Protein AF-A0A8T4IDX3-F1 (afdb_monomer)

Solvent-accessible surface area (backbone atoms only — not comparable to full-atom values): 5002 Å² total; per-residue (Å²): 134,89,68,96,75,56,68,48,73,45,78,44,82,74,62,78,82,81,86,77,91,72,60,94,91,55,83,77,86,79,80,78,83,56,79,48,73,49,76,41,75,81,77,92,82,86,84,87,80,91,74,57,69,68,50,51,72,66,28,58,97,46,49,41,72,58,72,78,110

Sequence (69 aa):
PLSMTANTAVPVPLDVPTADWVAEGGRTPLSSGGVEVKQMSGKKIATLIPVSMEVAQSNAAGLWTQLQR

Secondary structure (DSSP, 8-state):
---TT-EEEEEEE-------PPPTTPPPPPPP--EEEEEEEPPP--------HHHHHHTGGGHHHHHT-

Structure (mmCIF, N/CA/C/O backbone):
data_AF-A0A8T4IDX3-F1
#
_entry.id   AF-A0A8T4IDX3-F1
#
loop_
_atom_site.group_PDB
_atom_site.id
_atom_site.type_symbol
_atom_site.label_atom_id
_atom_site.label_alt_id
_atom_site.label_comp_id
_atom_site.label_asym_id
_atom_site.label_entity_id
_atom_site.label_seq_id
_atom_site.pdbx_PDB_ins_code
_atom_site.Cartn_x
_atom_site.Cartn_y
_atom_site.Cartn_z
_atom_site.occupancy
_atom_site.B_iso_or_equiv
_atom_site.auth_seq_id
_atom_site.auth_comp_id
_atom_site.auth_asym_id
_atom_site.auth_atom_id
_atom_site.pdbx_PDB_model_num
ATOM 1 N N . PRO A 1 1 ? -12.175 -12.609 -3.042 1.00 42.50 1 PRO A N 1
ATOM 2 C CA . PRO A 1 1 ? -11.004 -13.367 -2.535 1.00 42.50 1 PRO A CA 1
ATOM 3 C C . PRO A 1 1 ? -9.679 -12.713 -2.971 1.00 42.50 1 PRO A C 1
ATOM 5 O O . PRO A 1 1 ? -9.330 -12.757 -4.146 1.00 42.50 1 PRO A O 1
ATOM 8 N N . LEU A 1 2 ? -8.968 -12.061 -2.041 1.00 47.47 2 LEU A N 1
ATOM 9 C CA . LEU A 1 2 ? -7.644 -11.481 -2.301 1.00 47.47 2 LEU A CA 1
ATOM 10 C C . LEU A 1 2 ? -6.600 -12.607 -2.331 1.00 47.47 2 LEU A C 1
ATOM 12 O O . LEU A 1 2 ? -6.231 -13.164 -1.295 1.00 47.47 2 LEU A O 1
ATOM 16 N N . SER A 1 3 ? -6.198 -12.975 -3.548 1.00 49.03 3 SER A N 1
ATOM 17 C CA . SER A 1 3 ? -5.242 -14.045 -3.837 1.00 49.03 3 SER A CA 1
ATOM 18 C C . SER A 1 3 ? -3.866 -13.753 -3.227 1.00 49.03 3 SER A C 1
ATOM 20 O O . SER A 1 3 ? -3.339 -12.649 -3.343 1.00 49.03 3 SER A O 1
ATOM 22 N N . MET A 1 4 ? -3.272 -14.768 -2.593 1.00 53.91 4 MET A N 1
ATOM 23 C CA . MET A 1 4 ? -1.969 -14.715 -1.915 1.00 53.91 4 MET A CA 1
ATOM 24 C C . MET A 1 4 ? -0.756 -14.694 -2.863 1.00 53.91 4 MET A C 1
ATOM 26 O O . MET A 1 4 ? 0.381 -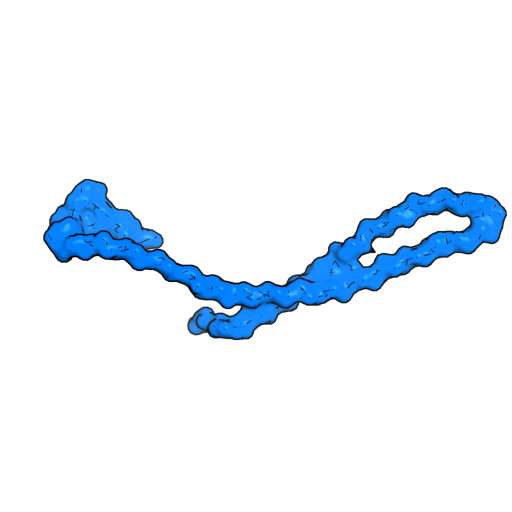14.803 -2.408 1.00 53.91 4 MET A O 1
ATOM 30 N N . THR A 1 5 ? -0.970 -14.545 -4.172 1.00 54.03 5 THR A N 1
ATOM 31 C CA . THR A 1 5 ? 0.102 -14.523 -5.181 1.00 54.03 5 THR A CA 1
ATOM 32 C C . THR A 1 5 ? -0.252 -13.575 -6.330 1.00 54.03 5 THR A C 1
ATOM 34 O O . THR A 1 5 ? -0.245 -13.949 -7.496 1.00 54.03 5 THR A O 1
ATOM 37 N N . ALA A 1 6 ? -0.616 -12.332 -6.014 1.00 54.88 6 ALA A N 1
ATOM 38 C CA . ALA A 1 6 ? -0.702 -11.281 -7.023 1.00 54.88 6 ALA A CA 1
ATOM 39 C C . ALA A 1 6 ? 0.704 -10.698 -7.243 1.00 54.88 6 ALA A C 1
ATOM 41 O O . ALA A 1 6 ? 1.117 -9.780 -6.536 1.00 54.88 6 ALA A O 1
ATOM 42 N N . ASN A 1 7 ? 1.458 -11.286 -8.174 1.00 57.59 7 ASN A N 1
ATOM 43 C CA . ASN A 1 7 ? 2.652 -10.653 -8.725 1.00 57.59 7 ASN A CA 1
ATOM 44 C C . ASN A 1 7 ? 2.188 -9.729 -9.850 1.00 57.59 7 ASN A C 1
ATOM 46 O O . ASN A 1 7 ? 1.780 -10.204 -10.909 1.00 57.59 7 ASN A O 1
ATOM 50 N N . THR A 1 8 ? 2.203 -8.421 -9.609 1.00 66.56 8 THR A N 1
ATOM 51 C CA . THR A 1 8 ? 1.881 -7.444 -10.653 1.00 66.56 8 THR A CA 1
ATOM 52 C C . THR A 1 8 ? 3.177 -7.025 -11.331 1.00 66.56 8 THR A C 1
ATOM 54 O O . THR A 1 8 ? 4.057 -6.446 -10.691 1.00 66.56 8 THR A O 1
ATOM 57 N N . ALA A 1 9 ? 3.290 -7.332 -12.621 1.00 64.06 9 ALA A N 1
ATOM 58 C CA . ALA A 1 9 ? 4.370 -6.862 -13.475 1.00 64.06 9 ALA A CA 1
ATOM 59 C C . ALA A 1 9 ? 4.072 -5.420 -13.899 1.00 64.06 9 ALA A C 1
ATOM 61 O O . ALA A 1 9 ? 3.129 -5.177 -14.653 1.00 64.06 9 ALA A O 1
ATOM 62 N N . VAL A 1 10 ? 4.856 -4.466 -13.398 1.00 72.06 10 VAL A N 1
ATOM 63 C CA . VAL A 1 10 ? 4.776 -3.066 -13.830 1.00 72.06 10 VAL A CA 1
ATOM 64 C C . VAL A 1 10 ? 5.959 -2.792 -14.760 1.00 72.06 10 VAL A C 1
ATOM 66 O O . VAL A 1 10 ? 7.103 -2.850 -14.298 1.00 72.06 10 VAL A O 1
ATOM 69 N N . PRO A 1 11 ? 5.723 -2.527 -16.058 1.00 66.31 11 PRO A N 1
ATOM 70 C CA . PRO A 1 11 ? 6.782 -2.096 -16.957 1.00 66.31 11 PRO A CA 1
ATOM 71 C C . PRO A 1 11 ? 7.192 -0.667 -16.595 1.00 66.31 11 PRO A C 1
ATOM 73 O O . PRO A 1 11 ? 6.344 0.220 -16.484 1.00 66.31 11 PRO A O 1
ATOM 76 N N . VAL A 1 12 ? 8.491 -0.452 -16.396 1.00 71.94 12 VAL A N 1
ATOM 77 C CA . VAL A 1 12 ? 9.050 0.871 -16.100 1.00 71.94 12 VAL A CA 1
ATOM 78 C C . VAL A 1 12 ? 10.038 1.232 -17.212 1.00 71.94 12 VAL A C 1
ATOM 80 O O . VAL A 1 12 ? 10.957 0.452 -17.464 1.00 71.94 12 VAL A O 1
ATOM 83 N N . PRO A 1 13 ? 9.865 2.377 -17.897 1.00 62.94 13 PRO A N 1
ATOM 84 C CA . PRO A 1 13 ? 10.875 2.882 -18.818 1.00 62.94 13 PRO A CA 1
ATOM 85 C C . PRO A 1 13 ? 12.086 3.356 -18.007 1.00 62.94 13 PRO A C 1
ATOM 87 O O . PRO A 1 13 ? 11.938 4.185 -17.108 1.00 62.94 13 PRO A O 1
ATOM 90 N N . LEU A 1 14 ? 13.265 2.801 -18.289 1.00 64.88 14 LEU A N 1
ATOM 91 C CA . LEU A 1 14 ? 14.482 3.076 -17.515 1.00 64.88 14 LEU A CA 1
ATOM 92 C C . LEU A 1 14 ? 15.388 4.143 -18.130 1.00 64.88 14 LEU A C 1
ATOM 94 O O . LEU A 1 14 ? 16.305 4.605 -17.456 1.00 64.88 14 LEU A O 1
ATOM 98 N N . ASP A 1 15 ? 15.116 4.570 -19.363 1.00 60.38 1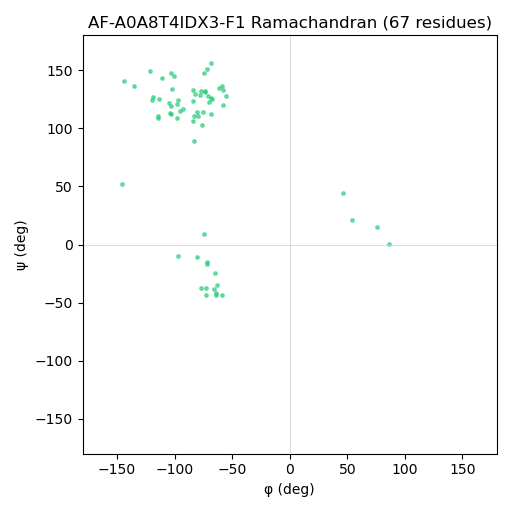5 ASP A N 1
ATOM 99 C CA . ASP A 1 15 ? 16.060 5.398 -20.108 1.00 60.38 15 ASP A CA 1
ATOM 100 C C . ASP A 1 15 ? 15.545 6.818 -20.351 1.00 60.38 15 ASP A C 1
ATOM 102 O O . ASP A 1 15 ? 14.480 7.043 -20.932 1.00 60.38 15 ASP A O 1
ATOM 106 N N . VAL A 1 16 ? 16.363 7.787 -19.936 1.00 63.00 16 VAL A N 1
ATOM 107 C CA . VAL A 1 16 ? 16.310 9.172 -20.407 1.00 63.00 16 VAL A CA 1
ATOM 108 C C . VAL A 1 16 ? 17.333 9.280 -21.539 1.00 63.00 16 VAL A C 1
ATOM 110 O O . VAL A 1 16 ? 18.524 9.101 -21.281 1.00 63.00 16 VAL A O 1
ATOM 113 N N . PRO A 1 17 ? 16.923 9.538 -22.793 1.00 59.44 17 PRO A N 1
ATOM 114 C CA . PRO A 1 17 ? 17.874 9.659 -23.888 1.00 59.44 17 PRO A CA 1
ATOM 115 C C . PRO A 1 17 ? 18.721 10.924 -23.699 1.00 59.44 17 PRO A C 1
ATOM 117 O O . PRO A 1 17 ? 18.215 12.042 -23.799 1.00 59.44 17 PRO A O 1
ATOM 120 N N . THR A 1 18 ? 20.014 10.755 -23.427 1.00 64.12 18 THR A N 1
ATOM 121 C CA . THR A 1 18 ? 20.973 11.866 -23.412 1.00 64.12 18 THR A CA 1
ATOM 122 C C . THR A 1 18 ? 21.277 12.271 -24.852 1.00 64.12 18 THR A C 1
ATOM 124 O O . THR A 1 18 ? 21.845 11.489 -25.612 1.00 64.12 18 THR A O 1
ATOM 127 N N . ALA A 1 19 ? 20.878 13.482 -25.242 1.00 64.50 19 ALA A N 1
ATOM 128 C CA . ALA A 1 19 ? 21.245 14.056 -26.532 1.00 64.50 19 ALA A CA 1
ATOM 129 C C . ALA A 1 19 ? 22.692 14.568 -26.482 1.00 64.50 19 ALA A C 1
ATOM 131 O O . ALA A 1 19 ? 23.056 15.280 -25.547 1.00 64.50 19 ALA A O 1
ATOM 132 N N . ASP A 1 20 ? 23.490 14.223 -27.491 1.00 69.31 20 ASP A N 1
ATOM 133 C CA . ASP A 1 20 ? 24.866 14.700 -27.652 1.00 69.31 20 ASP A CA 1
ATOM 134 C C . ASP A 1 20 ? 25.021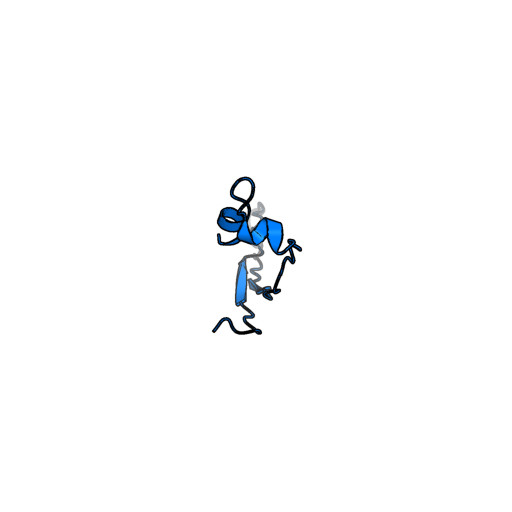 15.428 -28.994 1.00 69.31 20 ASP A C 1
ATOM 136 O O . ASP A 1 20 ? 24.332 15.115 -29.971 1.00 69.31 20 ASP A O 1
ATOM 140 N N . TRP A 1 21 ? 25.912 16.414 -29.041 1.00 65.44 21 TRP A N 1
ATOM 141 C CA . TRP A 1 21 ? 26.208 17.168 -30.256 1.00 65.44 21 TRP A CA 1
ATOM 142 C C . TRP A 1 21 ? 27.201 16.381 -31.115 1.00 65.44 21 TRP A C 1
ATOM 144 O O . TRP A 1 21 ? 28.255 15.970 -30.639 1.00 65.44 21 TRP A O 1
ATOM 154 N N . VAL A 1 22 ? 26.897 16.193 -32.401 1.00 59.84 22 VAL A N 1
ATOM 155 C CA . VAL A 1 22 ? 27.814 15.532 -33.345 1.00 59.84 22 VAL A CA 1
ATOM 156 C C . VAL A 1 22 ? 28.555 16.548 -34.211 1.00 59.84 22 VAL A C 1
ATOM 158 O O . VAL A 1 22 ? 27.998 17.574 -34.598 1.00 59.84 22 VAL A O 1
ATOM 161 N N . ALA A 1 23 ? 29.812 16.243 -34.543 1.00 70.00 23 ALA A N 1
ATOM 162 C CA . ALA A 1 23 ? 30.554 16.953 -35.582 1.00 70.00 23 ALA A CA 1
ATOM 163 C C . ALA A 1 23 ? 29.962 16.662 -36.978 1.00 70.00 23 ALA A C 1
ATOM 165 O O . ALA A 1 23 ? 29.328 15.625 -37.191 1.00 70.00 23 ALA A O 1
ATOM 166 N N . GLU A 1 24 ? 30.179 17.564 -37.938 1.00 60.59 24 GLU A N 1
ATOM 167 C CA . GLU A 1 24 ? 29.672 17.433 -39.310 1.00 60.59 24 GLU A CA 1
ATOM 168 C C . GLU A 1 24 ? 30.167 16.126 -39.966 1.00 60.59 24 GLU A C 1
ATOM 170 O O . GLU A 1 24 ? 31.367 15.871 -40.054 1.00 60.59 24 GLU A O 1
ATOM 175 N N . GLY A 1 25 ? 29.230 15.258 -40.374 1.00 63.69 25 GLY A N 1
ATOM 176 C CA . GLY A 1 25 ? 29.517 13.928 -40.938 1.00 63.69 25 GLY A CA 1
ATOM 177 C C . GLY A 1 25 ? 29.690 12.787 -39.918 1.00 63.69 25 GLY A C 1
ATOM 178 O O . GLY A 1 25 ? 29.916 11.644 -40.318 1.00 63.69 25 GLY A O 1
ATOM 179 N N . GLY A 1 26 ? 29.571 13.059 -38.614 1.00 64.12 26 GLY A N 1
ATOM 180 C 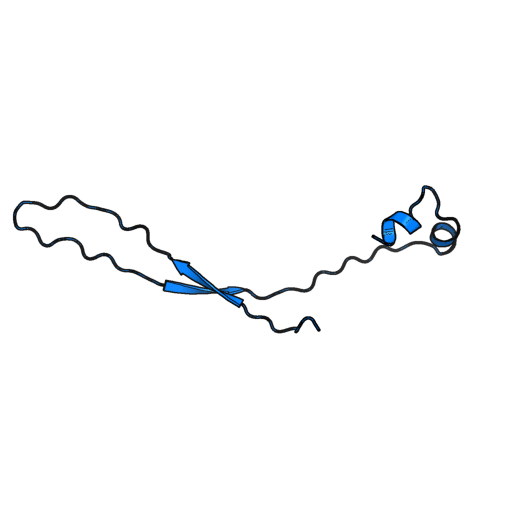CA . GLY A 1 26 ? 29.653 12.053 -37.552 1.00 64.12 26 GLY A CA 1
ATOM 181 C C . GLY A 1 26 ? 28.404 11.168 -37.442 1.00 64.12 26 GLY A C 1
ATOM 182 O O . GLY A 1 26 ? 27.280 11.608 -37.677 1.00 64.12 26 GLY A O 1
ATOM 183 N N . ARG A 1 27 ? 28.586 9.899 -37.050 1.00 64.31 27 ARG A N 1
ATOM 184 C CA . ARG A 1 27 ? 27.475 8.964 -36.808 1.00 64.31 27 ARG A CA 1
ATOM 185 C C . ARG A 1 27 ? 26.690 9.390 -35.566 1.00 64.31 27 ARG A C 1
ATOM 187 O O . ARG A 1 27 ? 27.263 9.506 -34.487 1.00 64.31 27 ARG A O 1
ATOM 194 N N . THR A 1 28 ? 25.378 9.559 -35.714 1.00 63.91 28 THR A N 1
ATOM 195 C CA . THR A 1 28 ? 24.471 9.889 -34.607 1.00 63.91 28 THR A CA 1
ATOM 196 C C . THR A 1 28 ? 24.525 8.817 -33.506 1.00 63.91 28 THR A C 1
ATOM 198 O O . THR A 1 28 ? 24.496 7.624 -33.84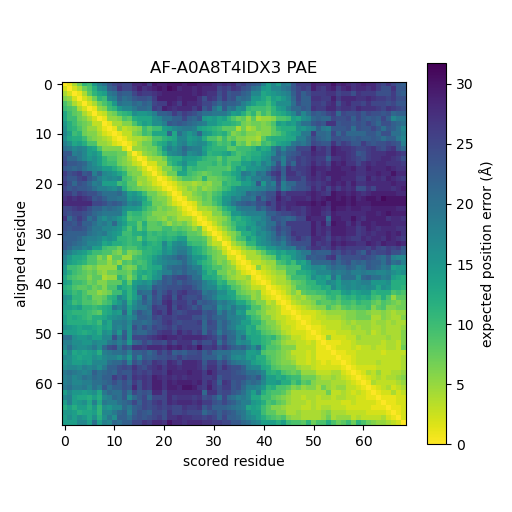2 1.00 63.91 28 THR A O 1
ATOM 201 N N . PRO A 1 29 ? 24.572 9.194 -32.212 1.00 66.00 29 PRO A N 1
ATOM 202 C CA . PRO A 1 29 ? 24.507 8.240 -31.109 1.00 66.00 29 PRO A CA 1
ATOM 203 C C . PRO A 1 29 ? 23.218 7.415 -31.194 1.00 66.00 29 PRO A C 1
ATOM 205 O O . PRO A 1 29 ? 22.137 7.963 -31.406 1.00 66.00 29 PRO A O 1
ATOM 208 N N . LEU A 1 30 ? 23.327 6.093 -31.053 1.00 67.44 30 LEU A N 1
ATOM 209 C CA . LEU A 1 30 ? 22.159 5.218 -30.953 1.00 67.44 30 LEU A CA 1
ATOM 210 C C . LEU A 1 30 ? 21.702 5.199 -29.495 1.00 67.44 30 LEU A C 1
ATOM 212 O O . LEU A 1 30 ? 22.492 4.853 -28.617 1.00 67.44 30 LEU A O 1
ATOM 216 N N . SER A 1 31 ? 20.443 5.551 -29.233 1.00 61.22 31 SER A N 1
ATOM 217 C CA . SER A 1 31 ? 19.854 5.340 -27.914 1.00 61.22 31 SER A CA 1
ATOM 218 C C . SER A 1 31 ? 19.555 3.853 -27.718 1.00 61.22 31 SER A C 1
ATOM 220 O O . SER A 1 31 ? 18.970 3.194 -28.580 1.00 61.22 31 SER A O 1
ATOM 222 N N . SER A 1 32 ? 19.969 3.305 -26.580 1.00 62.66 32 SER A N 1
ATOM 223 C CA . SER A 1 32 ? 19.452 2.031 -26.090 1.00 62.66 32 SER A CA 1
ATOM 224 C C . SER A 1 32 ? 18.150 2.297 -25.341 1.00 62.66 32 SER A C 1
ATOM 226 O O . SER A 1 32 ? 18.095 3.228 -24.544 1.00 62.66 32 SER A O 1
ATOM 228 N N . GLY A 1 33 ? 17.112 1.510 -25.625 1.00 58.97 33 GLY A N 1
ATOM 229 C CA . GLY A 1 33 ? 15.867 1.509 -24.862 1.00 58.97 33 GLY A CA 1
ATOM 230 C C . GLY A 1 33 ? 15.693 0.169 -24.160 1.00 58.97 33 GLY A C 1
ATOM 231 O O . GLY A 1 33 ? 15.472 -0.849 -24.816 1.00 58.97 33 GLY A O 1
ATOM 232 N N . GLY A 1 34 ? 15.811 0.161 -22.838 1.00 61.78 34 GLY A N 1
ATOM 233 C CA . GLY A 1 34 ? 15.515 -0.966 -21.969 1.00 61.78 34 GLY A CA 1
ATOM 234 C C . GLY A 1 34 ? 14.115 -0.841 -21.374 1.00 61.78 34 GLY A C 1
ATOM 235 O O . GLY A 1 34 ? 13.783 0.148 -20.719 1.00 61.78 34 GLY A O 1
ATOM 236 N N . VAL A 1 35 ? 13.287 -1.865 -21.576 1.00 60.31 35 VAL A N 1
ATOM 237 C CA . VAL A 1 35 ? 12.066 -2.062 -20.787 1.00 60.31 35 VAL A CA 1
ATOM 238 C C . VAL A 1 35 ? 12.360 -3.167 -19.789 1.00 60.31 35 VAL A C 1
ATOM 240 O O . VAL A 1 35 ? 12.544 -4.319 -20.180 1.00 60.31 35 VAL A O 1
ATOM 243 N N . GLU A 1 36 ? 12.407 -2.825 -18.504 1.00 68.19 36 GLU A N 1
ATOM 244 C CA . GLU A 1 36 ? 12.535 -3.814 -17.437 1.00 68.19 36 GLU A CA 1
ATOM 245 C C . GLU A 1 36 ? 11.187 -4.027 -16.742 1.00 68.19 36 GLU A C 1
ATOM 247 O O . GLU A 1 36 ? 10.344 -3.128 -16.634 1.00 68.19 36 GLU A O 1
ATOM 252 N N . VAL A 1 37 ? 10.969 -5.257 -16.279 1.00 70.81 37 VAL A N 1
ATOM 253 C CA . VAL A 1 37 ? 9.756 -5.647 -15.566 1.00 70.81 37 VAL A CA 1
ATOM 254 C C . VAL A 1 37 ? 10.023 -5.607 -14.067 1.00 70.81 37 VAL A C 1
ATOM 256 O O . VAL A 1 37 ? 10.695 -6.483 -13.521 1.00 70.81 37 VAL A O 1
ATOM 259 N N . LYS A 1 38 ? 9.432 -4.631 -13.372 1.00 69.75 38 LYS A N 1
ATOM 260 C CA . LYS A 1 38 ? 9.450 -4.599 -11.908 1.00 69.75 38 LYS A CA 1
ATOM 261 C C . LYS A 1 38 ? 8.336 -5.490 -11.360 1.00 69.75 38 LYS A C 1
ATOM 263 O O . LYS A 1 38 ? 7.152 -5.178 -11.488 1.00 69.75 38 LYS A O 1
ATOM 268 N N . GLN A 1 39 ? 8.726 -6.601 -10.740 1.00 72.25 39 GLN A N 1
ATOM 269 C CA . GLN A 1 39 ? 7.814 -7.552 -10.097 1.00 72.25 39 GLN A CA 1
ATOM 270 C C . GLN A 1 39 ? 7.413 -7.038 -8.706 1.00 72.25 39 GLN A C 1
ATOM 272 O O . GLN A 1 39 ? 8.246 -6.959 -7.802 1.00 72.25 39 GLN A O 1
ATOM 277 N N . MET A 1 40 ? 6.136 -6.701 -8.512 1.00 67.81 40 MET A N 1
ATOM 278 C CA . MET A 1 40 ? 5.610 -6.254 -7.217 1.00 67.81 40 MET A CA 1
ATOM 279 C C . MET A 1 40 ? 4.932 -7.413 -6.482 1.00 67.81 40 MET A C 1
ATOM 281 O O . MET A 1 40 ? 3.962 -7.982 -6.978 1.00 67.81 40 MET A O 1
ATOM 285 N N . SER A 1 41 ? 5.426 -7.742 -5.282 1.00 71.31 41 SER A N 1
ATOM 286 C CA . SER A 1 41 ? 4.855 -8.773 -4.403 1.00 71.31 41 SER A CA 1
ATOM 287 C C . SER A 1 41 ? 4.065 -8.125 -3.267 1.00 71.31 41 SER A C 1
ATOM 289 O O . SER A 1 41 ? 4.634 -7.407 -2.443 1.00 71.31 41 SER A O 1
ATOM 291 N N . GLY A 1 42 ? 2.763 -8.404 -3.186 1.00 67.12 42 GLY A N 1
ATOM 292 C CA . GLY A 1 42 ? 1.935 -7.969 -2.060 1.00 67.12 42 GLY A CA 1
ATOM 293 C C . GLY A 1 42 ? 2.333 -8.673 -0.758 1.00 67.12 42 GLY A C 1
ATOM 294 O O . GLY A 1 42 ? 2.343 -9.903 -0.690 1.00 67.12 42 GLY A O 1
ATOM 295 N N . LYS A 1 43 ? 2.645 -7.905 0.293 1.00 74.94 43 LYS A N 1
ATOM 296 C CA . LYS A 1 43 ? 2.839 -8.425 1.657 1.00 74.94 43 LYS A CA 1
ATOM 297 C C . LYS A 1 43 ? 1.599 -8.126 2.494 1.00 74.94 43 LYS A C 1
ATOM 299 O O . LYS A 1 43 ? 1.082 -7.014 2.457 1.00 74.94 43 LYS A O 1
ATOM 304 N N . LYS A 1 44 ? 1.116 -9.122 3.240 1.00 69.06 44 LYS A N 1
ATOM 305 C CA . LYS A 1 44 ? 0.023 -8.927 4.199 1.00 69.06 44 LYS A CA 1
ATOM 306 C C . LYS A 1 44 ? 0.587 -8.276 5.458 1.00 69.06 44 LYS A C 1
ATOM 308 O O . LYS A 1 44 ? 1.552 -8.782 6.021 1.00 69.06 44 LYS A O 1
ATOM 313 N N . ILE A 1 45 ? -0.034 -7.185 5.885 1.00 80.12 45 ILE A N 1
ATOM 314 C CA . ILE A 1 45 ? 0.235 -6.522 7.161 1.00 80.1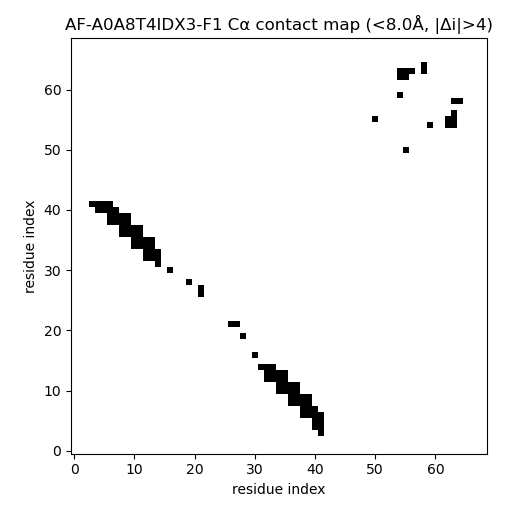2 45 ILE A CA 1
ATOM 315 C C . ILE A 1 45 ? -0.981 -6.713 8.069 1.00 80.12 45 ILE A C 1
ATOM 317 O O . ILE A 1 45 ? -2.113 -6.736 7.586 1.00 80.12 45 ILE A O 1
ATOM 321 N N . ALA A 1 46 ? -0.748 -6.895 9.365 1.00 79.38 46 ALA A N 1
ATOM 322 C CA . ALA A 1 46 ? -1.800 -7.010 10.367 1.00 79.38 46 ALA A CA 1
ATOM 323 C C . ALA A 1 46 ? -1.340 -6.339 11.666 1.00 79.38 46 ALA A C 1
ATOM 325 O O . ALA A 1 46 ? -0.180 -6.482 12.053 1.00 79.38 46 ALA A O 1
ATOM 326 N N . THR A 1 47 ? -2.261 -5.640 12.330 1.00 80.88 47 THR A N 1
ATOM 327 C CA . THR A 1 47 ? -2.023 -4.960 13.609 1.00 80.88 47 THR A CA 1
ATOM 328 C C . THR A 1 47 ? -2.951 -5.558 14.657 1.00 80.88 47 THR A C 1
ATOM 330 O O . THR A 1 47 ? -4.158 -5.633 14.440 1.00 80.88 47 THR A O 1
ATOM 333 N N . LEU A 1 48 ? -2.390 -5.992 15.787 1.00 85.00 48 LEU A N 1
ATOM 334 C CA . LEU A 1 48 ? -3.148 -6.521 16.920 1.00 85.00 48 LEU A CA 1
ATOM 335 C C . LEU A 1 48 ? -3.186 -5.468 18.026 1.00 85.00 48 LEU A C 1
ATOM 337 O O . LEU A 1 48 ? -2.137 -5.042 18.506 1.00 85.00 48 LEU A O 1
ATOM 341 N N . ILE A 1 49 ? -4.391 -5.066 18.428 1.00 84.88 49 ILE A N 1
ATOM 342 C CA . ILE A 1 49 ? -4.609 -4.118 19.524 1.00 84.88 49 ILE A CA 1
ATOM 343 C C . ILE A 1 49 ? -5.325 -4.875 20.649 1.00 84.88 49 ILE A C 1
ATOM 345 O O . ILE A 1 49 ? -6.491 -5.236 20.479 1.00 84.88 49 ILE A O 1
ATOM 349 N N . PRO A 1 50 ? -4.657 -5.166 21.779 1.00 86.38 50 PRO A N 1
ATOM 350 C CA . PRO A 1 50 ? -5.314 -5.794 22.914 1.00 86.38 50 PRO A CA 1
ATOM 351 C C . PRO A 1 50 ? -6.217 -4.779 23.623 1.00 86.38 50 PRO A C 1
ATOM 353 O O . PRO A 1 50 ? -5.793 -3.666 23.931 1.00 86.38 50 PRO A O 1
ATOM 356 N N . VAL A 1 51 ? -7.456 -5.178 23.906 1.00 85.81 51 VAL A N 1
ATOM 357 C CA . VAL A 1 51 ? -8.427 -4.375 24.662 1.00 85.81 51 VAL A CA 1
ATOM 358 C C . VAL A 1 51 ? -9.106 -5.280 25.682 1.00 85.81 51 VAL A C 1
ATOM 360 O O . VAL A 1 51 ? -9.452 -6.417 25.361 1.00 85.81 51 VAL A O 1
ATOM 363 N N . SER A 1 52 ? -9.275 -4.799 26.915 1.00 89.12 52 SER A N 1
ATOM 364 C CA . SER A 1 52 ? -10.013 -5.551 27.930 1.00 89.12 52 SER A CA 1
ATOM 365 C C . SER A 1 52 ? -11.513 -5.567 27.623 1.00 89.12 52 SER A C 1
ATOM 367 O O . SER A 1 52 ? -12.058 -4.637 27.018 1.00 89.12 52 SER A O 1
ATOM 369 N N . MET A 1 53 ? -12.202 -6.628 28.050 1.00 87.69 53 MET A N 1
ATOM 370 C CA . MET A 1 53 ? -13.627 -6.809 27.757 1.00 87.69 53 MET A CA 1
ATOM 371 C C . MET A 1 53 ? -14.483 -5.698 28.384 1.00 87.69 53 MET A C 1
ATOM 373 O O . MET A 1 53 ? -15.449 -5.251 27.766 1.00 87.69 53 MET A O 1
ATOM 377 N N . GLU A 1 54 ? -14.120 -5.200 29.571 1.00 86.81 54 GLU A N 1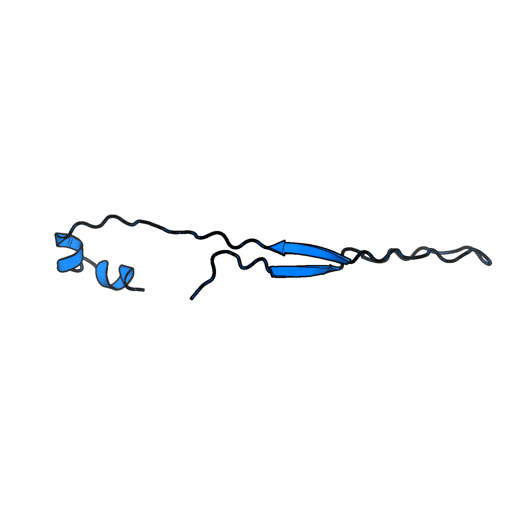
ATOM 378 C CA . GLU A 1 54 ? -14.877 -4.138 30.244 1.00 86.81 54 GLU A CA 1
ATOM 379 C C . GLU A 1 54 ? -14.824 -2.821 29.462 1.00 86.81 54 GLU A C 1
ATOM 381 O O . GLU A 1 54 ? -15.824 -2.109 29.352 1.00 86.81 54 GLU A O 1
ATOM 386 N N . VAL A 1 55 ? -13.667 -2.503 28.875 1.00 84.31 55 VAL A N 1
ATOM 387 C CA . VAL A 1 55 ? -13.473 -1.286 28.077 1.00 84.31 55 VAL A CA 1
ATOM 388 C C . VAL A 1 55 ? -14.198 -1.397 26.734 1.00 84.31 55 VAL A C 1
ATOM 390 O O . VAL A 1 55 ? -14.807 -0.426 26.284 1.00 84.31 55 VAL A O 1
ATOM 393 N N . ALA A 1 56 ? -14.201 -2.584 26.119 1.00 85.25 56 ALA A N 1
ATOM 3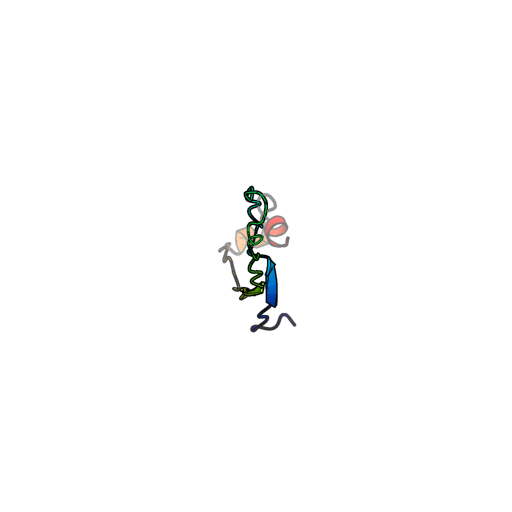94 C CA . ALA A 1 56 ? -14.948 -2.836 24.889 1.00 85.25 56 ALA A CA 1
ATOM 395 C C . ALA A 1 56 ? -16.467 -2.693 25.095 1.00 85.25 56 ALA A C 1
ATOM 397 O O . ALA A 1 56 ? -17.142 -2.063 24.284 1.00 85.25 56 ALA A O 1
ATOM 398 N N . GLN A 1 57 ? -17.002 -3.223 26.199 1.00 86.81 57 GLN A N 1
ATOM 399 C CA . GLN A 1 57 ? -18.434 -3.149 26.513 1.00 86.81 57 GLN A CA 1
ATOM 400 C C . GLN A 1 57 ? -18.881 -1.748 26.933 1.00 86.81 57 GLN A C 1
ATOM 402 O O . GLN A 1 57 ? -19.923 -1.275 26.486 1.00 86.81 57 GLN A O 1
ATOM 407 N N . SER A 1 58 ? -18.101 -1.075 27.782 1.00 91.25 58 SER A N 1
ATOM 408 C CA . SER A 1 58 ? -18.422 0.284 28.235 1.00 91.25 58 SER A CA 1
ATOM 409 C C . SER A 1 58 ? -18.226 1.341 27.148 1.00 91.25 58 SER A C 1
ATOM 411 O O . SER A 1 58 ? -18.704 2.463 27.307 1.00 91.25 58 SER A O 1
ATOM 413 N N . ASN A 1 59 ? -17.527 1.001 26.055 1.00 85.69 59 ASN A N 1
ATOM 414 C CA . ASN A 1 59 ? -17.129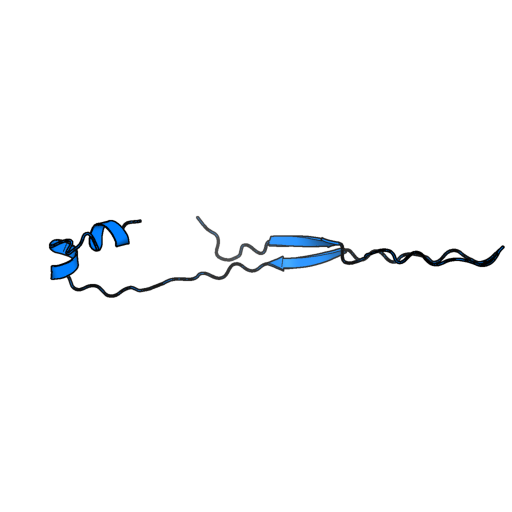 1.932 25.002 1.00 85.69 59 ASN A CA 1
ATOM 415 C C . ASN A 1 59 ? -16.528 3.221 25.593 1.00 85.69 59 ASN A C 1
ATOM 417 O O . ASN A 1 59 ? -16.886 4.334 25.196 1.00 85.69 59 ASN A O 1
ATOM 421 N N . ALA A 1 60 ? -15.653 3.070 26.593 1.00 79.75 60 ALA A N 1
ATOM 422 C CA . ALA A 1 60 ? -15.077 4.201 27.306 1.00 79.75 60 ALA A CA 1
ATOM 423 C C . ALA A 1 60 ? -14.411 5.166 26.312 1.00 79.75 60 ALA A C 1
ATOM 425 O O . ALA A 1 60 ? -13.630 4.751 25.455 1.00 79.75 60 ALA A O 1
ATOM 426 N N . ALA A 1 61 ? -14.774 6.450 26.394 1.00 82.81 61 ALA A N 1
ATOM 427 C CA . ALA A 1 61 ? -14.326 7.496 25.468 1.00 82.81 61 ALA A CA 1
ATOM 428 C C . ALA A 1 61 ? -14.583 7.205 23.967 1.00 82.81 61 ALA A C 1
ATOM 430 O O . ALA A 1 61 ? -13.936 7.789 23.099 1.00 82.81 61 ALA A O 1
ATOM 431 N N . GLY A 1 62 ? -15.525 6.316 23.637 1.00 84.44 62 GLY A N 1
ATOM 432 C CA . GLY A 1 62 ? -15.820 5.941 22.255 1.00 84.44 62 GLY A CA 1
ATOM 433 C C . GLY A 1 62 ? -14.790 4.999 21.618 1.00 84.44 62 GLY A C 1
ATOM 434 O O . GLY A 1 62 ? -14.787 4.859 20.392 1.00 84.44 62 GLY A O 1
ATOM 435 N N . LEU A 1 63 ? -13.917 4.361 22.408 1.00 84.19 63 LEU A N 1
ATOM 436 C CA . LEU A 1 63 ? -12.831 3.512 21.907 1.00 84.19 63 LEU A CA 1
ATOM 437 C C . LEU A 1 63 ? -13.325 2.333 21.050 1.00 84.19 63 LEU A C 1
ATOM 439 O O . LEU A 1 63 ? -12.769 2.067 19.989 1.00 84.19 63 LEU A O 1
ATOM 443 N N . TRP A 1 64 ? -14.387 1.639 21.462 1.00 85.44 64 TRP A N 1
ATOM 444 C CA . TRP A 1 64 ? -14.933 0.508 20.704 1.00 85.44 64 TRP A CA 1
ATOM 445 C C . TRP A 1 64 ? -15.482 0.948 19.345 1.00 85.44 64 TRP A C 1
ATOM 447 O O . TRP A 1 64 ? -15.206 0.329 18.321 1.00 85.44 64 TRP A O 1
ATOM 457 N N . THR A 1 65 ? -16.180 2.084 19.308 1.00 87.12 65 THR A N 1
ATOM 458 C CA . THR A 1 65 ? -16.645 2.695 18.053 1.00 87.12 65 THR A CA 1
ATOM 459 C C . THR A 1 65 ? -15.510 3.167 17.139 1.00 87.12 65 THR A C 1
ATOM 461 O O . THR A 1 65 ? -15.711 3.265 15.930 1.00 87.12 65 THR A O 1
ATOM 464 N N . GLN A 1 66 ? -14.324 3.461 17.682 1.00 84.19 66 GLN A N 1
ATOM 465 C CA . GLN A 1 66 ? -13.132 3.778 16.889 1.00 84.19 66 GLN A CA 1
ATOM 466 C C . GLN A 1 66 ? -12.494 2.518 16.291 1.00 84.19 66 GLN A C 1
ATOM 468 O O . GLN A 1 66 ? -12.074 2.556 15.143 1.00 84.19 66 GLN A O 1
ATOM 473 N N . LEU A 1 67 ? -12.478 1.400 17.026 1.00 83.44 67 LEU A N 1
ATOM 474 C CA . LEU A 1 67 ? -11.890 0.127 16.579 1.00 83.44 67 LEU A CA 1
ATOM 475 C C . LEU A 1 67 ? -12.696 -0.599 15.490 1.00 83.44 67 LEU A C 1
ATOM 477 O O . LEU A 1 67 ? -12.171 -1.501 14.845 1.00 83.44 67 LEU A O 1
ATOM 481 N N . GLN A 1 68 ? -13.967 -0.244 15.295 1.00 80.94 68 GLN A N 1
ATOM 482 C CA . GLN A 1 68 ? -14.820 -0.825 14.250 1.00 80.94 68 GLN A CA 1
ATOM 483 C C . GLN A 1 68 ? -14.607 -0.219 12.852 1.00 80.94 68 GLN A C 1
ATOM 485 O O . GLN A 1 68 ? -15.173 -0.738 11.888 1.00 80.94 68 GLN A O 1
ATOM 490 N N . ARG A 1 69 ? -13.861 0.886 12.742 1.00 68.06 69 ARG A N 1
ATOM 491 C CA . ARG A 1 69 ? -13.557 1.564 11.474 1.00 68.06 69 ARG A CA 1
ATOM 492 C C . ARG A 1 69 ? -12.171 1.189 10.973 1.00 68.06 69 ARG A C 1
ATOM 494 O O . ARG A 1 69 ? -12.039 1.083 9.736 1.00 68.06 69 ARG A O 1
#

pLDDT: mean 70.87, std 11.55, range [42.5, 91.25]

Nearest PDB structures (foldseek):
  9d9w-assembly1_Bb  TM=4.997E-01  e=3.730E-02  Mycobacterium phage Bxb1
  9d9x-assembly1_Pa  TM=5.283E-01  e=1.046E-01  Mycobacterium phage Bxb1
  3jb5-assembly1_G  TM=5.967E-01  e=1.332E+00  Propionibacterium phage PA6
  3jb5-assembly1_A  TM=4.904E-01  e=1.638E+00  Propionibacterium phage PA6
  8qpq-assembly1_LE  TM=5.238E-01  e=4.003E+00  Haloferax tailed virus 1

Foldseek 3Di:
DPDQFPFDWDWDWDDDDDADDDDVPDDGDDDDTDTDTDTDHDDDDDDDDDDDPVCCVVCVVVVVVVVVD

Radius of gyration: 27.67 Å; Cα contacts (8 Å, |Δi|>4): 52; chains: 1; bounding box: 49×32×71 Å

Mean predicted aligned error: 15.76 Å